Protein AF-A0A956BAL4-F1 (afdb_monomer)

Sequence (108 aa):
MRSHMMRGLLIAVALVGGSTVATGQGLIGSYPVPATPAANPPNAAMARLGKALFHESQLGFSQEQSCADCHQHPDGGVTGGLPNGGADGLFGTADDNFGAPGVIRTDA

pLDDT: mean 78.14, std 16.22, range [44.84, 98.25]

Secondary structure (DSSP, 8-state):
--SSTTSSSSSSSSS---------TTSS-PPPPPP--TTS---HHHHHHHHHHHT-GGGSTTSS--HHHHS-GGGTT--S-EEE-TTTT-TTSTT-EEEPPPPPP---

Mean predicted aligned error: 14.63 Å

Foldseek 3Di:
DPDPPPPPPPPPPPPPDPPPPPPPPPPDHDDDDDDDDPVQDDDPVVVVVVVVQQPQLCVDPVSNDGVCVQQPVVVVGGDDQCWQPAPVRDPPDPRTDGHDDDDDDPPD

Solvent-accessible surface area (backbone atoms only — not comparable to full-atom values): 7266 Å² total; per-residue (Å²): 146,84,80,70,80,80,72,66,74,81,72,76,80,79,81,82,74,84,78,77,76,78,74,73,88,66,83,61,78,91,72,82,80,78,90,67,54,86,93,61,67,88,48,74,67,57,53,53,50,50,55,53,56,38,63,31,23,74,79,27,94,84,43,78,44,31,57,41,74,41,36,28,68,94,59,80,46,36,22,76,71,39,78,40,23,46,93,83,63,49,77,94,48,96,56,46,41,59,33,41,80,76,84,81,87,86,86,125

Nearest PDB structures (foldseek):
  6e1c-assembly1_A  TM=8.295E-01  e=1.150E-01  Methylosinus trichosporium OB3b
  6e1c-assembly2_B  TM=8.261E-01  e=1.236E-01  Methylosinus trichosporium OB3b
  3hq6-assembly1_B  TM=7.923E-01  e=2.918E-01  Geobacter sulfurreducens
  3hq8-assembly1_B  TM=7.207E-01  e=2.191E-01  Geobacter sulfurreducens
  3hq9-assembly1_B  TM=7.137E-01  e=2.191E-01  Geobacter sulfurreducens

Structure (mmCIF, N/CA/C/O backbone):
data_AF-A0A956BAL4-F1
#
_entry.id   AF-A0A956BAL4-F1
#
loop_
_atom_site.group_PDB
_atom_site.id
_atom_site.type_symbol
_atom_site.label_atom_id
_atom_site.label_alt_id
_atom_site.label_comp_id
_atom_site.label_asym_id
_atom_site.label_entity_id
_atom_site.label_seq_id
_atom_site.pdbx_PDB_ins_code
_atom_site.Cartn_x
_atom_site.Cartn_y
_atom_site.Cartn_z
_atom_site.occupancy
_atom_site.B_iso_or_equiv
_atom_site.auth_seq_id
_atom_site.auth_comp_id
_atom_site.auth_asym_id
_atom_site.auth_atom_id
_atom_site.pdbx_PDB_model_num
ATOM 1 N N . MET A 1 1 ? -36.639 -51.225 -31.266 1.00 55.03 1 MET A N 1
ATOM 2 C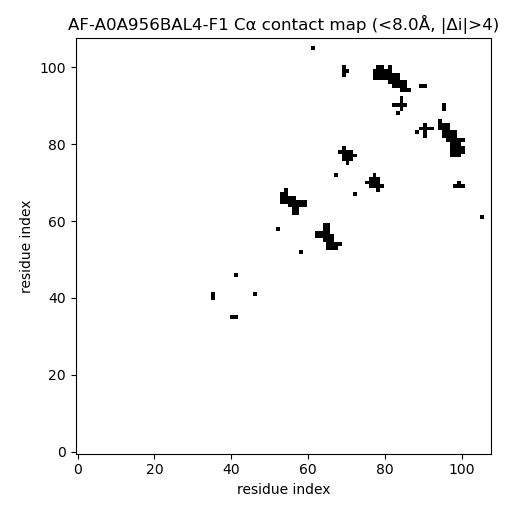 CA . MET A 1 1 ? -35.327 -50.902 -31.886 1.00 55.03 1 MET A CA 1
ATOM 3 C C . MET A 1 1 ? -35.349 -49.594 -32.710 1.00 55.03 1 MET A C 1
ATOM 5 O O . MET A 1 1 ? -34.666 -49.514 -33.718 1.00 55.03 1 MET A O 1
ATOM 9 N N . ARG A 1 2 ? -36.105 -48.544 -32.324 1.00 56.84 2 ARG A N 1
ATOM 10 C CA . ARG A 1 2 ? -36.227 -47.284 -33.108 1.00 56.84 2 ARG A CA 1
ATOM 11 C C . ARG A 1 2 ? -36.369 -46.024 -32.228 1.00 56.84 2 ARG A C 1
ATOM 13 O O . ARG A 1 2 ? -37.098 -45.112 -32.585 1.00 56.84 2 ARG A O 1
ATOM 20 N N . SER A 1 3 ? -35.726 -45.973 -31.057 1.00 49.91 3 SER A N 1
ATOM 21 C CA . SER A 1 3 ? -35.788 -44.796 -30.160 1.00 49.91 3 SER A CA 1
ATOM 22 C C . SER A 1 3 ? -34.432 -44.137 -29.872 1.00 49.91 3 SER A C 1
ATOM 24 O O . SER A 1 3 ? -34.388 -43.123 -29.183 1.00 49.91 3 SER A O 1
ATOM 26 N N . HIS A 1 4 ? -33.328 -44.649 -30.429 1.00 50.72 4 HIS A N 1
ATOM 27 C CA . HIS A 1 4 ? -31.984 -44.111 -30.166 1.00 50.72 4 HIS A CA 1
ATOM 28 C C . HIS A 1 4 ? -31.440 -43.186 -31.267 1.00 50.72 4 HIS A C 1
ATOM 30 O O . HIS A 1 4 ? -30.500 -42.444 -31.012 1.00 50.72 4 HIS A O 1
ATOM 36 N N . MET A 1 5 ? -32.040 -43.158 -32.463 1.00 57.62 5 MET A N 1
ATOM 37 C CA . MET A 1 5 ? -31.504 -42.367 -33.585 1.00 57.62 5 MET A CA 1
ATOM 38 C C . MET A 1 5 ? -31.832 -40.865 -33.528 1.00 57.62 5 MET A C 1
ATOM 40 O O . MET A 1 5 ? -31.157 -40.087 -34.186 1.00 57.62 5 MET A O 1
ATOM 44 N N . MET A 1 6 ? -32.817 -40.428 -32.732 1.00 51.22 6 MET A N 1
ATOM 45 C CA . MET A 1 6 ? -33.223 -39.010 -32.686 1.00 51.22 6 MET A CA 1
ATOM 46 C C . MET A 1 6 ? -32.458 -38.184 -31.633 1.00 51.22 6 MET A C 1
ATOM 48 O O . MET A 1 6 ? -32.490 -36.960 -31.659 1.00 51.22 6 MET A O 1
ATOM 52 N N . ARG A 1 7 ? -31.740 -38.828 -30.702 1.00 50.25 7 ARG A N 1
ATOM 53 C CA . ARG A 1 7 ? -31.004 -38.129 -29.628 1.00 50.25 7 ARG A CA 1
ATOM 54 C C . ARG A 1 7 ? -29.569 -37.736 -30.003 1.00 50.25 7 ARG A C 1
ATOM 56 O O . ARG A 1 7 ? -28.942 -36.994 -29.260 1.00 50.25 7 ARG A O 1
ATOM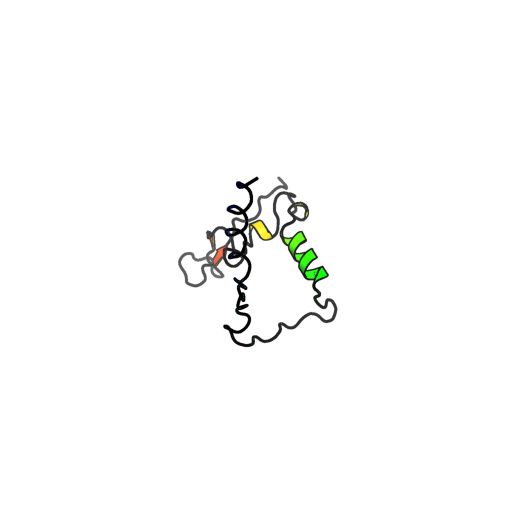 63 N N . GLY A 1 8 ? -29.057 -38.212 -31.140 1.00 46.00 8 GLY A N 1
ATOM 64 C CA . GLY A 1 8 ? -27.669 -37.983 -31.556 1.00 46.00 8 GLY A CA 1
ATOM 65 C C . GLY A 1 8 ? -27.409 -36.660 -32.282 1.00 46.00 8 GLY A C 1
ATOM 66 O O . GLY A 1 8 ? -26.258 -36.254 -32.384 1.00 46.00 8 GLY A O 1
ATOM 67 N N . LEU A 1 9 ? -28.445 -35.973 -32.780 1.00 52.69 9 LEU A N 1
ATOM 68 C CA . LEU A 1 9 ? -28.258 -34.850 -33.712 1.00 52.69 9 LEU A CA 1
ATOM 69 C C . LEU A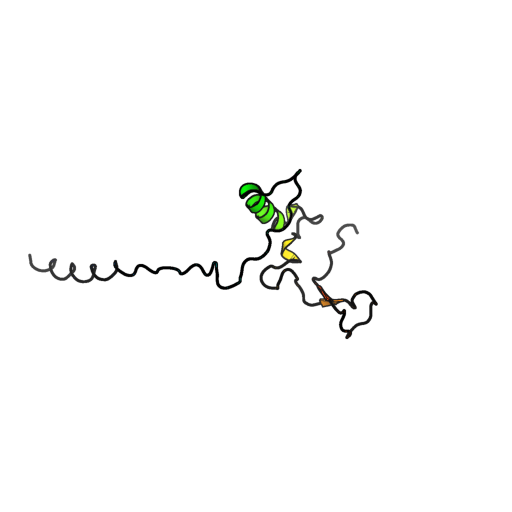 1 9 ? -28.287 -33.452 -33.063 1.00 52.69 9 LEU A C 1
ATOM 71 O O . LEU A 1 9 ? -27.964 -32.476 -33.726 1.00 52.69 9 LEU A O 1
ATOM 75 N N . LEU A 1 10 ? -28.605 -33.326 -31.770 1.00 44.84 10 LEU A N 1
ATOM 76 C CA . LEU A 1 10 ? -28.588 -32.024 -31.074 1.00 44.84 10 LEU A CA 1
ATOM 77 C C . LEU A 1 10 ? -27.308 -31.758 -30.259 1.00 44.84 10 LEU A C 1
ATOM 79 O O . LEU A 1 10 ? -27.200 -30.712 -29.632 1.00 44.84 10 LEU A O 1
ATOM 83 N N . ILE A 1 11 ? -26.320 -32.660 -30.285 1.00 49.09 11 ILE A N 1
ATOM 84 C CA . ILE A 1 11 ? -25.058 -32.503 -29.528 1.00 49.09 11 ILE A CA 1
ATOM 85 C C . ILE A 1 11 ? -23.918 -31.932 -30.406 1.00 49.09 11 ILE A C 1
ATOM 87 O O . ILE A 1 11 ? -22.866 -31.561 -29.899 1.00 49.09 11 ILE A O 1
ATOM 91 N N . ALA A 1 12 ? -24.114 -31.787 -31.722 1.00 47.66 12 ALA A N 1
ATOM 92 C CA . ALA A 1 12 ? -23.018 -31.488 -32.654 1.00 47.66 12 ALA A CA 1
ATOM 93 C C . ALA A 1 12 ? -22.799 -29.998 -33.013 1.00 47.66 12 ALA A C 1
ATOM 95 O O . ALA A 1 12 ? -21.859 -29.701 -33.742 1.00 47.66 12 ALA A O 1
ATOM 96 N N . VAL A 1 13 ? -23.605 -29.047 -32.518 1.00 49.84 13 VAL A N 1
ATOM 97 C CA . VAL A 1 13 ? -23.483 -27.612 -32.902 1.00 49.84 13 VAL A CA 1
ATOM 98 C C . VAL A 1 13 ? -22.745 -26.752 -31.857 1.00 49.84 13 VAL A C 1
ATOM 100 O O . VAL A 1 13 ? -22.492 -25.576 -32.084 1.00 49.84 13 VAL A O 1
ATOM 103 N N . ALA A 1 14 ? -22.314 -27.316 -30.726 1.00 51.34 14 ALA A N 1
ATOM 104 C CA . ALA A 1 14 ? -21.727 -26.526 -29.636 1.00 51.34 14 ALA A CA 1
ATOM 105 C C . ALA A 1 14 ? -20.189 -26.365 -29.668 1.00 51.34 14 ALA A C 1
ATOM 107 O O . ALA A 1 14 ? -19.643 -25.743 -28.763 1.00 51.34 14 ALA A O 1
ATOM 108 N N . LEU A 1 15 ? -19.466 -26.910 -30.661 1.00 52.81 15 LEU A N 1
ATOM 109 C CA . LEU A 1 15 ? -17.992 -27.004 -30.602 1.00 52.81 15 LEU A CA 1
ATOM 110 C C . LEU A 1 15 ? -17.186 -26.052 -31.506 1.00 52.81 15 LEU A C 1
ATOM 112 O O . LEU A 1 15 ? -15.963 -26.156 -31.529 1.00 52.81 15 LEU A O 1
ATOM 116 N N . VAL A 1 16 ? -17.799 -25.098 -32.214 1.00 56.19 16 VAL A N 1
ATOM 117 C CA . VAL A 1 16 ? -17.046 -24.183 -33.103 1.00 56.19 16 VAL A CA 1
ATOM 118 C C . VAL A 1 16 ? -17.374 -22.721 -32.806 1.00 56.19 16 VAL A C 1
ATOM 120 O O . VAL A 1 16 ? -17.844 -21.970 -33.651 1.00 56.19 16 VAL A O 1
ATOM 123 N N . GLY A 1 17 ? -17.140 -22.317 -31.561 1.00 50.12 17 GLY A N 1
ATOM 124 C CA . GLY A 1 17 ? -17.166 -20.923 -31.124 1.00 50.12 17 GLY A CA 1
ATOM 125 C C . GLY A 1 17 ? -15.859 -20.588 -30.423 1.00 50.12 17 GLY A C 1
ATOM 126 O O . GLY A 1 17 ? -15.834 -20.418 -29.209 1.00 50.12 17 GLY A O 1
ATOM 127 N N . GLY A 1 18 ? -14.750 -20.584 -31.164 1.00 50.84 18 GLY A N 1
ATOM 128 C CA . GLY A 1 18 ? -13.463 -20.135 -30.643 1.00 50.84 18 GLY A CA 1
ATOM 129 C C . GLY A 1 18 ? -13.515 -18.635 -30.378 1.00 50.84 18 GLY A C 1
ATOM 130 O O . GLY A 1 18 ? -13.297 -17.842 -31.288 1.00 50.84 18 GLY A O 1
ATOM 131 N N . SER A 1 19 ? -13.821 -18.240 -29.145 1.00 58.16 19 SER A N 1
ATOM 132 C CA . SER A 1 19 ? -13.689 -16.854 -28.706 1.00 58.16 19 SER A CA 1
ATOM 133 C C . SER A 1 19 ? -12.208 -16.488 -28.694 1.00 58.16 19 SER A C 1
ATOM 135 O O . SER A 1 19 ? -11.484 -16.808 -27.751 1.00 58.16 19 SER A O 1
ATOM 137 N N . THR A 1 20 ? -11.733 -15.812 -29.738 1.00 58.00 20 THR A N 1
ATOM 138 C CA . THR A 1 20 ? -10.478 -15.066 -29.654 1.00 58.00 20 THR A CA 1
ATOM 139 C C . THR A 1 20 ? -10.704 -13.924 -28.673 1.00 58.00 20 THR A C 1
ATOM 141 O O . THR A 1 20 ? -11.286 -12.897 -29.021 1.00 58.00 20 THR A O 1
ATOM 144 N N . VAL A 1 21 ? -10.283 -14.110 -27.423 1.00 61.03 21 VAL A N 1
ATOM 145 C CA . VAL A 1 21 ? -10.161 -13.002 -26.478 1.00 61.03 21 VAL A CA 1
ATOM 146 C C . VAL A 1 21 ? -9.037 -12.123 -27.012 1.00 61.03 21 VAL A C 1
ATOM 148 O O . VAL A 1 21 ? -7.862 -12.458 -26.882 1.00 61.03 21 VAL A O 1
ATOM 151 N N . ALA A 1 22 ? -9.395 -11.025 -27.676 1.00 58.53 22 ALA A N 1
ATOM 152 C CA . ALA A 1 22 ? -8.442 -9.979 -27.997 1.00 58.53 22 ALA A CA 1
ATOM 153 C C . ALA A 1 22 ? -7.914 -9.425 -26.668 1.00 58.53 22 ALA A C 1
ATOM 155 O O . ALA A 1 22 ? -8.604 -8.690 -25.963 1.00 58.53 22 ALA A O 1
ATOM 156 N N . THR A 1 23 ? -6.705 -9.822 -26.281 1.00 61.25 23 THR A N 1
ATOM 157 C CA . THR A 1 23 ? -6.010 -9.204 -25.156 1.00 61.25 23 THR A CA 1
ATOM 158 C C . THR A 1 23 ? -5.698 -7.770 -25.566 1.00 61.25 23 THR A C 1
ATOM 160 O O . THR A 1 23 ? -4.938 -7.565 -26.510 1.00 61.25 23 THR A O 1
ATOM 163 N N . GLY A 1 24 ? -6.281 -6.779 -24.888 1.00 56.28 24 GLY A N 1
ATOM 164 C CA . GLY A 1 24 ? -6.098 -5.343 -25.155 1.00 56.28 24 GLY A CA 1
ATOM 165 C C . GLY A 1 24 ? -4.686 -4.803 -24.880 1.00 56.28 24 GLY A C 1
ATOM 166 O O . GLY A 1 24 ? -4.538 -3.628 -24.556 1.00 56.28 24 GLY A O 1
ATOM 167 N N . GLN A 1 25 ? -3.653 -5.641 -25.010 1.00 56.03 25 GLN A N 1
ATOM 168 C CA . GLN A 1 25 ? -2.236 -5.396 -24.721 1.00 56.03 25 GLN A CA 1
ATOM 169 C C . GLN A 1 25 ? -1.569 -4.437 -25.734 1.00 56.03 25 GLN A C 1
ATOM 171 O O . GLN A 1 25 ? -0.433 -4.644 -26.147 1.00 56.03 25 GLN A O 1
ATOM 176 N N . GLY A 1 26 ? -2.286 -3.403 -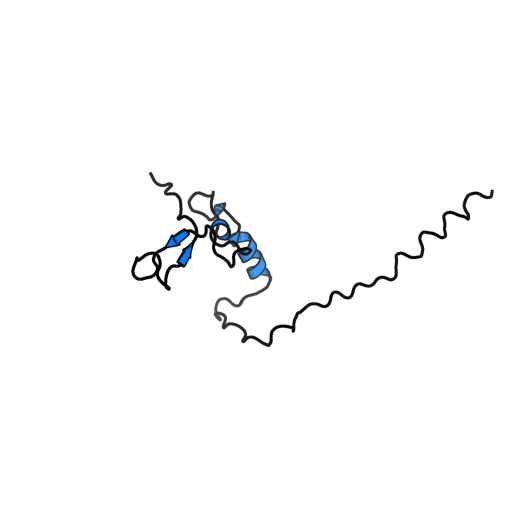26.174 1.00 56.66 26 GLY A N 1
ATOM 177 C CA . GLY A 1 26 ? -1.803 -2.427 -27.153 1.00 56.66 26 GLY A CA 1
ATOM 178 C C . GLY A 1 26 ? -2.714 -1.220 -27.386 1.00 56.66 26 GLY A C 1
ATOM 179 O O . GLY A 1 26 ? -2.437 -0.435 -28.285 1.00 56.66 26 GLY A O 1
ATOM 180 N N . LEU A 1 27 ? -3.799 -1.056 -26.617 1.00 62.00 27 LEU A N 1
ATOM 181 C CA . LEU A 1 27 ? -4.705 0.099 -26.758 1.00 62.00 27 LEU A CA 1
ATOM 182 C C . LEU A 1 27 ? -4.161 1.376 -26.098 1.00 62.00 27 LEU A C 1
ATOM 184 O O . LEU A 1 27 ? -4.591 2.478 -26.422 1.00 62.00 27 LEU A O 1
ATOM 188 N N . ILE A 1 28 ? -3.198 1.221 -25.194 1.00 66.12 28 ILE A N 1
ATOM 189 C CA . ILE A 1 28 ? -2.423 2.294 -24.576 1.00 66.12 28 ILE A CA 1
ATOM 190 C C . ILE A 1 28 ? -0.976 2.094 -25.037 1.00 66.12 28 ILE A C 1
ATOM 192 O O . ILE A 1 28 ? -0.516 0.955 -25.096 1.00 66.12 28 ILE A O 1
ATOM 196 N N . GLY A 1 29 ? -0.294 3.157 -25.466 1.00 72.25 29 GLY A N 1
ATOM 197 C CA . GLY A 1 29 ? 1.041 3.068 -26.071 1.00 72.25 29 GLY A CA 1
ATOM 198 C C . GLY A 1 29 ? 2.110 2.430 -25.169 1.00 72.25 29 GLY A C 1
ATOM 199 O O . GLY A 1 29 ? 1.849 1.973 -24.058 1.00 72.25 29 GLY A O 1
ATOM 200 N N . SER A 1 30 ? 3.360 2.406 -25.632 1.00 78.31 30 SER A N 1
ATOM 201 C CA . SER A 1 30 ? 4.473 1.915 -24.815 1.00 78.31 30 SER A CA 1
ATOM 202 C C . SER A 1 30 ? 4.784 2.889 -23.676 1.00 78.31 30 SER A C 1
ATOM 204 O O . SER A 1 30 ? 5.177 4.028 -23.928 1.00 78.31 30 SER A O 1
ATOM 206 N N . TYR A 1 31 ? 4.668 2.427 -22.435 1.00 79.75 31 TYR A N 1
ATOM 207 C CA . TYR A 1 31 ? 5.191 3.135 -21.267 1.00 79.75 31 TYR A CA 1
ATOM 208 C C . TYR A 1 31 ? 6.647 2.725 -21.022 1.00 79.75 31 TYR A C 1
ATOM 210 O O . TYR A 1 31 ? 7.006 1.573 -21.291 1.00 79.75 31 TYR A O 1
ATOM 218 N N . PRO A 1 32 ? 7.500 3.632 -20.515 1.00 86.06 32 PRO A N 1
ATOM 219 C CA . PRO A 1 32 ? 8.838 3.251 -20.094 1.00 86.06 32 PRO A CA 1
ATOM 220 C C . PRO A 1 32 ? 8.746 2.197 -18.990 1.00 86.06 32 PRO A C 1
ATOM 222 O O . PRO A 1 32 ? 7.917 2.294 -18.084 1.00 86.06 32 PRO A O 1
ATOM 225 N N . VAL A 1 33 ? 9.612 1.188 -19.062 1.00 83.75 33 VAL A N 1
ATOM 226 C CA . VAL A 1 33 ? 9.749 0.217 -17.975 1.00 83.75 33 VAL A CA 1
ATOM 227 C C . VAL A 1 33 ? 10.269 0.966 -16.742 1.00 83.75 33 VAL A C 1
ATOM 229 O O . VAL A 1 33 ? 11.289 1.653 -16.856 1.00 83.75 33 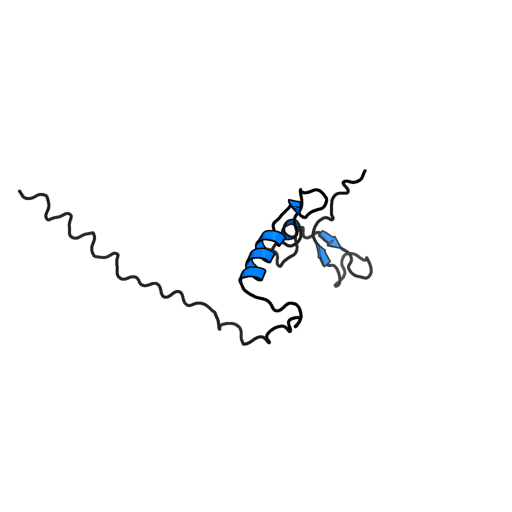VAL A O 1
ATOM 232 N N . PRO A 1 34 ? 9.603 0.866 -15.576 1.00 86.88 34 PRO A N 1
ATOM 233 C CA . PRO A 1 34 ? 10.096 1.486 -14.355 1.00 86.88 34 PRO A CA 1
ATOM 234 C C . PRO A 1 34 ? 11.499 0.982 -14.012 1.00 86.88 34 PRO A C 1
ATOM 236 O O . PRO A 1 34 ? 11.787 -0.209 -14.140 1.00 86.88 34 PRO A O 1
ATOM 239 N N . ALA A 1 35 ? 12.372 1.878 -13.551 1.00 91.44 35 ALA A N 1
ATOM 240 C CA . ALA A 1 35 ? 13.676 1.477 -13.042 1.00 91.44 35 ALA A CA 1
ATOM 241 C C . ALA A 1 35 ? 13.498 0.592 -11.799 1.00 91.44 35 ALA A C 1
ATOM 243 O O . ALA A 1 35 ? 12.741 0.929 -10.889 1.00 91.44 35 ALA A O 1
ATOM 244 N N . THR A 1 36 ? 14.208 -0.533 -11.750 1.00 92.31 36 THR A N 1
ATOM 245 C CA . THR A 1 36 ? 14.146 -1.475 -10.627 1.00 92.31 36 THR A CA 1
ATOM 246 C C . THR A 1 36 ? 15.481 -1.520 -9.890 1.00 92.31 36 THR A C 1
ATOM 248 O O . THR A 1 36 ? 16.526 -1.504 -10.547 1.00 92.31 36 THR A O 1
ATOM 251 N N . PRO A 1 37 ? 15.492 -1.633 -8.551 1.00 93.50 37 PRO A N 1
ATOM 252 C CA . PRO A 1 37 ? 16.732 -1.766 -7.794 1.00 93.50 37 PRO A CA 1
ATOM 253 C C . PRO A 1 37 ? 17.541 -2.998 -8.223 1.00 93.50 37 PRO A C 1
ATOM 255 O O . PRO A 1 37 ? 17.035 -4.117 -8.190 1.00 93.50 37 PRO A O 1
ATOM 258 N N . ALA A 1 38 ? 18.822 -2.815 -8.563 1.00 94.44 38 ALA A N 1
ATOM 259 C CA . ALA A 1 38 ? 19.693 -3.917 -8.993 1.00 94.44 38 ALA A CA 1
ATOM 260 C C . ALA A 1 38 ? 19.901 -4.984 -7.900 1.00 94.44 38 ALA A C 1
ATOM 262 O O . ALA A 1 38 ? 20.066 -6.160 -8.207 1.00 94.44 38 ALA A O 1
ATOM 263 N N . ALA A 1 39 ? 19.857 -4.579 -6.627 1.00 96.69 39 ALA A N 1
ATOM 264 C CA . ALA A 1 39 ? 19.965 -5.478 -5.479 1.00 96.69 39 ALA A CA 1
ATOM 265 C C . ALA A 1 39 ? 18.686 -6.296 -5.207 1.00 96.69 39 ALA A C 1
ATOM 267 O O . ALA A 1 39 ? 18.732 -7.248 -4.435 1.00 96.69 39 ALA A O 1
ATOM 268 N N . ASN A 1 40 ? 17.552 -5.933 -5.816 1.00 94.12 40 ASN A N 1
ATOM 269 C CA . ASN A 1 40 ? 16.282 -6.638 -5.658 1.00 94.12 40 ASN A CA 1
ATOM 270 C C . ASN A 1 40 ? 15.501 -6.654 -6.989 1.00 94.12 40 ASN A C 1
ATOM 272 O O . ASN A 1 40 ? 14.492 -5.952 -7.128 1.00 94.12 40 ASN A O 1
ATOM 276 N N . PRO A 1 41 ? 15.992 -7.393 -8.001 1.00 94.00 41 PRO A N 1
ATOM 277 C CA . PRO A 1 41 ? 15.338 -7.457 -9.298 1.00 94.00 41 PRO A CA 1
ATOM 278 C C . PRO A 1 41 ? 13.993 -8.198 -9.181 1.00 94.00 41 PRO A C 1
ATOM 280 O O . PRO A 1 41 ? 13.941 -9.295 -8.616 1.00 94.00 41 PRO A O 1
ATOM 283 N N . PRO A 1 42 ? 12.893 -7.649 -9.727 1.00 93.50 42 PRO A N 1
ATOM 284 C CA . PRO A 1 42 ? 11.584 -8.270 -9.604 1.00 93.50 42 PRO A CA 1
ATOM 285 C C . PRO A 1 42 ? 11.506 -9.572 -10.403 1.00 93.50 42 PRO A C 1
ATOM 287 O O . PRO A 1 42 ? 12.055 -9.703 -11.495 1.00 93.50 42 PRO A O 1
ATOM 290 N N . ASN A 1 43 ? 10.746 -10.529 -9.880 1.00 95.19 43 ASN A N 1
ATOM 291 C CA . ASN A 1 43 ? 10.371 -11.741 -10.596 1.00 95.19 43 ASN A CA 1
ATOM 292 C C . ASN A 1 43 ? 8.933 -12.152 -10.247 1.00 95.19 43 ASN A C 1
ATOM 294 O O . ASN A 1 43 ? 8.328 -11.648 -9.297 1.00 95.19 43 ASN A O 1
ATOM 298 N N . ALA A 1 44 ? 8.375 -13.085 -11.021 1.00 97.19 44 ALA A N 1
ATOM 299 C CA . ALA A 1 44 ? 6.979 -13.493 -10.877 1.00 97.19 44 ALA A CA 1
ATOM 300 C C . ALA A 1 44 ? 6.665 -14.135 -9.513 1.00 97.19 44 ALA A C 1
ATOM 302 O O . ALA A 1 44 ? 5.553 -13.974 -9.010 1.00 97.19 44 ALA A O 1
ATOM 303 N N . ALA A 1 45 ? 7.619 -14.850 -8.909 1.00 97.81 45 ALA A N 1
ATOM 304 C CA . ALA A 1 45 ? 7.429 -15.450 -7.591 1.00 97.81 45 ALA A CA 1
ATOM 305 C C . ALA A 1 45 ? 7.344 -14.367 -6.506 1.00 97.81 45 ALA A C 1
ATOM 307 O O . ALA A 1 45 ? 6.429 -14.396 -5.686 1.00 97.81 45 ALA A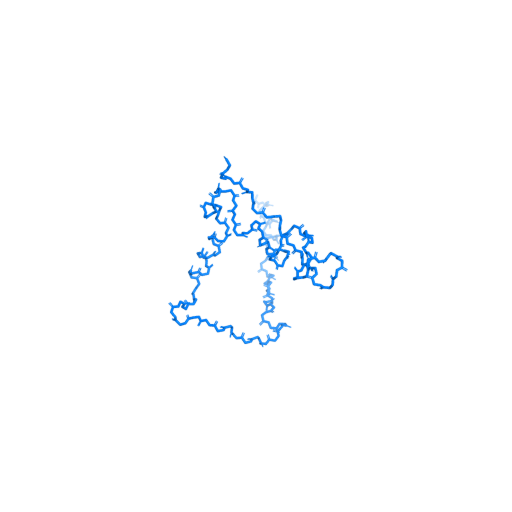 O 1
ATOM 308 N N . MET A 1 46 ? 8.219 -13.360 -6.567 1.00 96.56 46 MET A N 1
ATOM 309 C CA . MET A 1 46 ? 8.186 -12.212 -5.657 1.00 96.56 46 MET A CA 1
ATOM 310 C C . MET A 1 46 ? 6.909 -11.391 -5.810 1.00 96.56 46 MET A C 1
ATOM 312 O O . MET A 1 46 ? 6.330 -11.001 -4.805 1.00 96.56 46 MET A O 1
ATOM 316 N N . ALA A 1 47 ? 6.421 -11.181 -7.035 1.00 96.69 47 ALA A N 1
ATOM 317 C CA . ALA A 1 47 ? 5.158 -10.476 -7.255 1.00 96.69 47 ALA A CA 1
ATOM 318 C C . ALA A 1 47 ? 3.961 -11.225 -6.639 1.00 96.69 47 ALA A C 1
ATOM 320 O O . ALA A 1 47 ? 3.091 -10.612 -6.023 1.00 96.69 47 ALA A O 1
ATOM 321 N N . ARG A 1 48 ? 3.922 -12.559 -6.762 1.00 98.25 48 ARG A N 1
ATOM 322 C CA . ARG A 1 48 ? 2.869 -13.389 -6.152 1.00 98.25 48 ARG A CA 1
ATOM 323 C C . ARG A 1 48 ? 2.953 -13.386 -4.630 1.00 98.25 48 ARG A C 1
ATOM 325 O O . ARG A 1 48 ? 1.922 -13.234 -3.982 1.00 98.25 48 ARG A O 1
ATOM 332 N N . LEU A 1 49 ? 4.160 -13.521 -4.082 1.00 98.00 49 LEU A N 1
ATOM 333 C CA . LEU A 1 49 ? 4.390 -13.433 -2.644 1.00 98.00 49 LEU A CA 1
ATOM 334 C C . LEU A 1 49 ? 3.987 -12.054 -2.115 1.00 98.00 49 LEU A C 1
ATOM 336 O O . LEU A 1 49 ? 3.194 -11.974 -1.189 1.00 98.00 49 LEU A O 1
ATOM 340 N N . GLY A 1 50 ? 4.460 -10.978 -2.744 1.00 97.25 50 GLY A N 1
ATOM 341 C CA . GLY A 1 50 ? 4.110 -9.606 -2.381 1.00 97.25 50 GLY A CA 1
ATOM 342 C C . GLY A 1 50 ? 2.604 -9.366 -2.424 1.00 97.25 50 GLY A C 1
ATOM 343 O O . GLY A 1 50 ? 2.064 -8.786 -1.491 1.00 97.25 50 GLY A O 1
ATOM 344 N N . LYS A 1 51 ? 1.905 -9.896 -3.439 1.00 97.44 51 LYS A N 1
ATOM 345 C CA . LYS A 1 51 ? 0.439 -9.855 -3.485 1.00 97.44 51 LYS A CA 1
ATOM 346 C C . LYS A 1 51 ? -0.188 -10.571 -2.289 1.00 97.44 51 LYS A C 1
ATOM 348 O O . LYS A 1 51 ? -1.113 -10.031 -1.708 1.00 97.44 51 LYS A O 1
ATOM 353 N N . ALA A 1 52 ? 0.286 -11.757 -1.913 1.00 98.12 52 ALA A N 1
ATOM 354 C CA . ALA A 1 52 ? -0.249 -12.452 -0.743 1.00 98.12 52 ALA A CA 1
ATOM 355 C C . ALA A 1 52 ? -0.021 -11.643 0.546 1.00 98.12 52 ALA A C 1
ATOM 357 O O . ALA A 1 52 ? -0.969 -11.403 1.285 1.00 98.12 52 ALA A O 1
ATOM 358 N N . LEU A 1 53 ? 1.203 -11.148 0.760 1.00 97.88 53 LEU A N 1
ATOM 359 C CA . LEU A 1 53 ? 1.562 -10.358 1.943 1.00 97.88 53 LEU A CA 1
ATOM 360 C C . LEU A 1 53 ? 0.790 -9.031 2.024 1.00 97.88 53 LEU A C 1
ATOM 362 O O . LEU A 1 53 ? 0.409 -8.613 3.108 1.00 97.88 53 LEU A O 1
ATOM 366 N N . PHE A 1 54 ? 0.502 -8.389 0.889 1.00 97.06 54 PHE A N 1
ATOM 367 C CA . PHE A 1 54 ? -0.287 -7.152 0.839 1.00 97.06 54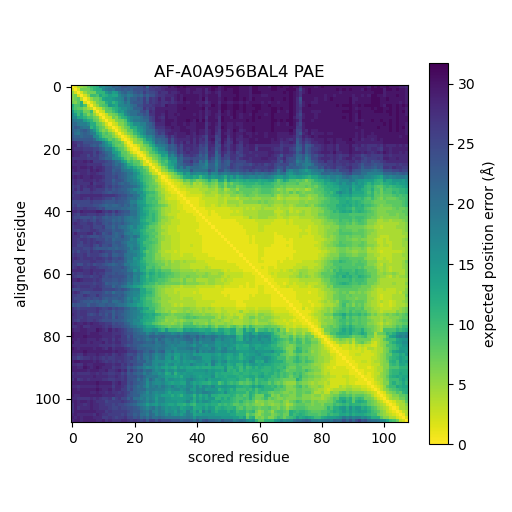 PHE A CA 1
ATOM 368 C C . PHE A 1 54 ? -1.707 -7.322 1.409 1.00 97.06 54 PHE A C 1
ATOM 370 O O . PHE A 1 54 ? -2.296 -6.366 1.910 1.00 97.06 54 PHE A O 1
ATOM 377 N N . HIS A 1 55 ? -2.245 -8.540 1.342 1.00 96.38 55 HIS A N 1
ATOM 378 C CA . HIS A 1 55 ? -3.564 -8.910 1.852 1.00 96.38 55 HIS A CA 1
ATOM 379 C C . HIS A 1 55 ? -3.496 -9.704 3.172 1.00 96.38 55 HIS A C 1
ATOM 381 O O . HIS A 1 55 ? -4.511 -10.241 3.606 1.00 96.38 55 HIS A O 1
ATOM 387 N N . GLU A 1 56 ? -2.323 -9.815 3.803 1.00 97.56 56 GLU A N 1
ATOM 388 C CA . GLU A 1 56 ? -2.143 -10.585 5.036 1.00 97.56 56 GLU A CA 1
ATOM 389 C C . GLU A 1 56 ? -2.340 -9.691 6.265 1.00 97.56 56 GLU A C 1
ATOM 391 O O . GLU A 1 56 ? -1.535 -8.794 6.525 1.00 97.56 56 GLU A O 1
ATOM 396 N N . SER A 1 57 ? -3.395 -9.943 7.041 1.00 95.31 57 SER A N 1
ATOM 397 C CA . SER A 1 57 ? -3.701 -9.151 8.235 1.00 95.31 57 SER A CA 1
ATOM 398 C C . SER A 1 57 ? -2.752 -9.449 9.393 1.00 95.31 57 SER A C 1
ATOM 400 O O . SER A 1 57 ? -2.485 -8.556 10.190 1.00 95.31 57 SER A O 1
ATOM 402 N N . GLN A 1 58 ? -2.170 -10.653 9.462 1.00 95.06 58 GLN A N 1
ATOM 403 C CA . GLN A 1 58 ? -1.219 -11.029 10.519 1.00 95.06 58 GLN A CA 1
ATOM 404 C C . GLN A 1 58 ? 0.077 -10.202 10.492 1.00 95.06 58 GLN A C 1
ATOM 406 O O . GLN A 1 58 ? 0.805 -10.183 11.481 1.00 95.06 58 GLN A O 1
ATOM 411 N N . LEU A 1 59 ? 0.380 -9.519 9.381 1.00 94.44 59 LEU A N 1
ATOM 412 C CA . LEU A 1 59 ? 1.502 -8.578 9.303 1.00 94.44 59 LEU A CA 1
ATOM 413 C C . LEU A 1 59 ? 1.202 -7.225 9.961 1.00 94.44 59 LEU A C 1
ATOM 415 O O . LEU A 1 59 ? 2.135 -6.488 10.286 1.00 94.44 59 LEU A O 1
ATOM 419 N N . GLY A 1 60 ? -0.074 -6.880 10.132 1.00 88.50 60 GLY A N 1
ATOM 420 C CA . GLY A 1 60 ? -0.487 -5.679 10.843 1.00 88.50 60 GLY A CA 1
ATOM 421 C C . GLY A 1 60 ? -0.236 -5.805 12.341 1.00 88.50 60 GLY A C 1
ATOM 422 O O . GLY A 1 60 ? -0.326 -6.887 12.914 1.00 88.50 60 GLY A O 1
ATOM 423 N N . PHE A 1 61 ? 0.031 -4.678 13.003 1.00 86.44 61 PHE A N 1
ATOM 424 C CA . PHE A 1 61 ? 0.307 -4.650 14.444 1.00 86.44 61 PHE A CA 1
ATOM 425 C C . PHE A 1 61 ? -0.823 -5.272 15.285 1.00 86.44 61 PHE A C 1
ATOM 427 O O . PHE A 1 61 ? -0.566 -6.052 16.197 1.00 86.44 61 PHE A O 1
ATOM 434 N N . SER A 1 62 ? -2.076 -4.961 14.946 1.00 87.62 62 SER A N 1
ATOM 435 C CA . SER A 1 62 ? -3.274 -5.523 15.583 1.00 87.62 62 SER A CA 1
ATOM 436 C C . SER A 1 62 ? -3.622 -6.935 15.105 1.00 87.62 62 SER A C 1
ATOM 438 O O . SER A 1 62 ? -4.501 -7.563 15.681 1.00 87.62 62 SER A O 1
ATOM 440 N N . GLN A 1 63 ? -2.970 -7.427 14.047 1.00 91.50 63 GLN A N 1
ATOM 441 C CA . GLN A 1 63 ? -3.327 -8.643 13.302 1.00 91.50 63 GLN A CA 1
ATOM 442 C C . GLN A 1 63 ? -4.722 -8.618 12.639 1.00 91.50 63 GLN A C 1
ATOM 444 O O . GLN A 1 63 ? -5.172 -9.620 12.080 1.00 91.50 63 GLN A O 1
ATOM 449 N N . GLU A 1 64 ? -5.399 -7.468 12.658 1.00 89.56 64 GLU A N 1
ATOM 450 C CA .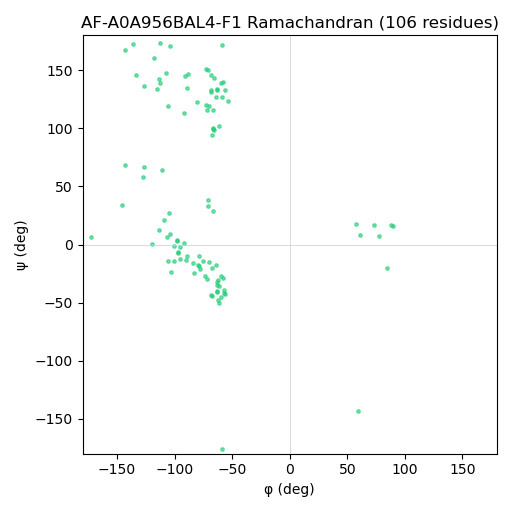 GLU A 1 64 ? -6.745 -7.274 12.100 1.00 89.56 64 GLU A CA 1
ATOM 451 C C . GLU A 1 64 ? -6.742 -6.484 10.786 1.00 89.56 64 GLU A C 1
ATOM 453 O O . GLU A 1 64 ? -7.754 -6.445 10.095 1.00 89.56 64 GLU A O 1
ATOM 458 N N . GLN A 1 65 ? -5.626 -5.832 10.452 1.00 90.19 65 GLN A N 1
ATOM 459 C CA . GLN A 1 65 ? -5.502 -4.914 9.318 1.00 90.19 65 GLN A CA 1
ATOM 460 C C . GLN A 1 65 ? -4.323 -5.320 8.426 1.00 90.19 65 GLN A C 1
ATOM 462 O O . GLN A 1 65 ? -3.233 -5.623 8.909 1.00 90.19 65 GLN A O 1
ATOM 467 N N . SER A 1 66 ? -4.543 -5.291 7.120 1.00 93.06 66 SER A N 1
ATOM 468 C CA . SER A 1 66 ? -3.579 -5.520 6.045 1.00 93.06 66 SER A CA 1
ATOM 469 C C . SER A 1 66 ? -3.337 -4.230 5.253 1.00 93.06 66 SER A C 1
ATOM 471 O O . SER A 1 66 ? -4.028 -3.224 5.426 1.00 93.06 66 SER A O 1
ATOM 473 N N . CYS A 1 67 ? -2.378 -4.242 4.324 1.00 92.06 67 CYS A N 1
ATOM 474 C CA . CYS A 1 67 ? -2.171 -3.106 3.421 1.00 92.06 67 CYS A CA 1
ATOM 475 C C . CYS A 1 67 ? -3.417 -2.840 2.555 1.00 92.06 67 CYS A C 1
ATOM 477 O O . CYS A 1 67 ? -3.749 -1.689 2.268 1.00 92.06 67 CYS A O 1
ATOM 479 N N . ALA A 1 68 ? -4.110 -3.908 2.152 1.00 92.06 68 ALA A N 1
ATOM 480 C CA . ALA A 1 68 ? -5.261 -3.855 1.260 1.00 92.06 68 ALA A CA 1
ATOM 481 C C . ALA A 1 68 ? -6.500 -3.180 1.862 1.00 92.06 68 ALA A C 1
ATOM 483 O O . ALA A 1 68 ? -7.355 -2.734 1.098 1.00 92.06 68 ALA A O 1
ATOM 484 N N . ASP A 1 69 ? -6.590 -3.075 3.188 1.00 89.44 69 ASP A N 1
ATOM 485 C CA . ASP A 1 69 ? -7.748 -2.472 3.858 1.00 89.44 69 ASP A CA 1
ATOM 486 C C . ASP A 1 69 ? -7.801 -0.950 3.673 1.00 89.44 69 ASP A C 1
ATOM 488 O O . ASP A 1 69 ? -8.888 -0.382 3.588 1.00 89.44 69 ASP A O 1
ATOM 492 N N . CYS A 1 70 ? -6.634 -0.305 3.535 1.00 88.12 70 CYS A N 1
ATOM 493 C CA . CYS A 1 70 ? -6.513 1.126 3.235 1.00 88.12 70 CYS A CA 1
ATOM 494 C C . CYS A 1 70 ? -6.143 1.408 1.770 1.00 88.12 70 CYS A C 1
ATOM 496 O O . CYS A 1 70 ? -6.458 2.489 1.262 1.00 88.12 70 CYS A O 1
ATOM 498 N N . HIS A 1 71 ? -5.526 0.450 1.074 1.00 89.50 71 HIS A N 1
ATOM 499 C CA . HIS A 1 71 ? -5.107 0.573 -0.323 1.00 89.50 71 HIS A CA 1
ATOM 500 C C . HIS A 1 71 ? -5.926 -0.323 -1.262 1.00 89.50 71 HIS A C 1
ATOM 502 O O . HIS A 1 71 ? -5.411 -1.252 -1.898 1.00 89.50 71 HIS A O 1
ATOM 508 N N . GLN A 1 72 ? -7.225 -0.040 -1.360 1.00 87.31 72 GLN A N 1
ATOM 509 C CA . GLN A 1 72 ? -8.146 -0.810 -2.187 1.00 87.31 72 GLN A CA 1
ATOM 510 C C . GLN A 1 72 ? -7.921 -0.553 -3.681 1.00 87.31 72 GLN A C 1
ATOM 512 O O . GLN A 1 72 ? -8.134 0.539 -4.199 1.00 87.31 72 GLN A O 1
ATOM 517 N N . HIS A 1 73 ? -7.515 -1.599 -4.402 1.00 88.69 73 HIS A N 1
ATOM 518 C CA . HIS A 1 73 ? -7.291 -1.543 -5.848 1.00 88.69 73 HIS A CA 1
ATOM 519 C C . HIS A 1 73 ? -8.516 -1.084 -6.667 1.00 88.69 73 HIS A C 1
ATOM 521 O O . HIS A 1 73 ? -8.303 -0.344 -7.628 1.00 88.69 73 HIS A O 1
ATOM 527 N N . PRO A 1 74 ? -9.768 -1.484 -6.340 1.00 86.38 74 PRO A N 1
ATOM 528 C CA . PRO A 1 74 ? -10.952 -1.002 -7.058 1.00 86.38 74 PRO A CA 1
ATOM 529 C C . PRO A 1 74 ? -11.113 0.523 -7.035 1.00 86.38 74 PRO A C 1
ATOM 531 O O . PRO A 1 74 ? -11.604 1.088 -8.008 1.00 86.38 74 PRO A O 1
ATOM 534 N N . ASP A 1 75 ? -10.620 1.173 -5.980 1.00 82.31 75 ASP A N 1
ATOM 535 C CA . ASP A 1 75 ? -10.768 2.608 -5.727 1.00 82.31 75 ASP A CA 1
ATOM 536 C C . ASP A 1 75 ? -9.469 3.382 -6.019 1.00 82.31 75 ASP A C 1
ATOM 538 O O . ASP A 1 75 ? -9.178 4.423 -5.435 1.00 82.31 75 ASP A O 1
ATOM 542 N N . GLY A 1 76 ? -8.633 2.860 -6.923 1.00 83.56 76 GLY A N 1
ATOM 543 C CA . GLY A 1 76 ? -7.379 3.515 -7.307 1.00 83.56 76 GLY A CA 1
ATOM 544 C C . GLY A 1 76 ? -6.276 3.441 -6.246 1.00 83.56 76 GLY A C 1
ATOM 545 O O . GLY A 1 76 ? -5.298 4.179 -6.334 1.00 83.56 76 GLY A O 1
ATOM 546 N N . GLY A 1 77 ? -6.395 2.538 -5.267 1.00 85.38 77 GLY A N 1
ATOM 547 C CA . GLY A 1 77 ? -5.394 2.331 -4.217 1.00 85.38 77 GLY A CA 1
ATOM 548 C C . GLY A 1 77 ? -5.593 3.203 -2.977 1.00 85.38 77 GLY A C 1
ATOM 549 O O . GLY A 1 77 ? -4.670 3.313 -2.167 1.00 85.38 77 GLY A O 1
ATOM 550 N N . VAL A 1 78 ? -6.773 3.800 -2.812 1.00 80.06 78 VAL A N 1
ATOM 551 C CA . VAL A 1 78 ? -7.171 4.562 -1.622 1.00 80.06 78 VAL A CA 1
ATOM 552 C C . VAL A 1 78 ? -8.564 4.132 -1.187 1.00 80.06 78 VAL A C 1
ATOM 554 O O . VAL A 1 78 ? -9.394 3.789 -2.015 1.00 80.06 78 VAL A O 1
ATOM 557 N N . THR A 1 79 ? -8.823 4.135 0.115 1.00 78.38 79 THR A N 1
ATOM 558 C CA . THR A 1 79 ? -10.123 3.735 0.680 1.00 78.38 79 THR A CA 1
ATOM 559 C C . THR A 1 79 ? -10.744 4.914 1.412 1.00 78.38 79 THR A C 1
ATOM 561 O O . THR A 1 79 ? -10.033 5.830 1.801 1.00 78.38 79 THR A O 1
ATOM 564 N N . GLY A 1 80 ? -12.051 4.906 1.659 1.00 71.12 80 GLY A N 1
ATOM 565 C CA . GLY A 1 80 ? -12.666 5.732 2.705 1.00 71.12 80 GLY A CA 1
ATOM 566 C C . GLY A 1 80 ? -13.014 7.170 2.328 1.00 71.12 80 GLY A C 1
ATOM 567 O O . GLY A 1 80 ? -13.892 7.736 2.970 1.00 71.12 80 GLY A O 1
ATOM 568 N N . GLY A 1 81 ? -12.417 7.746 1.281 1.00 70.56 81 GLY A N 1
ATOM 569 C CA . GLY A 1 81 ? -12.870 9.033 0.745 1.00 70.56 81 GLY A CA 1
ATOM 570 C C . GLY A 1 81 ? -12.865 10.181 1.766 1.00 70.56 81 GLY A C 1
ATOM 571 O O . GLY A 1 81 ? -13.580 11.161 1.568 1.00 70.56 81 GLY A O 1
ATOM 572 N N . LEU A 1 82 ? -12.143 10.054 2.887 1.00 69.75 82 LEU A N 1
ATOM 573 C CA . LEU A 1 82 ? -12.153 11.063 3.940 1.00 69.75 82 LEU A CA 1
ATOM 574 C C . LEU A 1 82 ? -11.218 12.194 3.517 1.00 69.75 82 LEU A C 1
ATOM 576 O O . LEU A 1 82 ? -10.040 11.913 3.268 1.00 69.75 82 LEU A O 1
ATOM 580 N N . PRO A 1 83 ? -11.705 13.443 3.420 1.00 75.94 83 PRO A N 1
ATOM 581 C CA . PRO A 1 83 ? -10.840 14.560 3.097 1.00 75.94 83 PRO A CA 1
ATOM 582 C C . PRO A 1 83 ? -9.808 14.735 4.213 1.00 75.94 83 PRO A C 1
ATOM 584 O O . PRO A 1 83 ? -10.137 14.716 5.401 1.00 75.94 83 PRO A O 1
ATOM 587 N N . ASN A 1 84 ? -8.554 14.908 3.823 1.00 77.25 84 ASN A N 1
ATOM 588 C CA . ASN A 1 84 ? -7.519 15.554 4.609 1.00 77.25 84 ASN A CA 1
ATOM 589 C C . ASN A 1 84 ? -7.163 16.855 3.889 1.00 77.25 84 ASN A C 1
ATOM 591 O O . ASN A 1 84 ? -7.091 16.851 2.663 1.00 77.25 84 ASN A O 1
ATOM 595 N N . GLY A 1 85 ? -6.967 17.941 4.640 1.00 84.31 85 GLY A N 1
ATOM 596 C CA . GLY A 1 85 ? -6.699 19.280 4.100 1.00 84.31 85 GLY A CA 1
ATOM 597 C C . GLY A 1 85 ? -5.315 19.448 3.471 1.00 84.31 85 GLY A C 1
ATOM 598 O O . GLY A 1 85 ? -4.683 20.475 3.657 1.00 84.31 85 GLY A O 1
ATOM 599 N N . GLY A 1 86 ? -4.772 18.401 2.852 1.00 83.81 86 GLY A N 1
ATOM 600 C CA . GLY A 1 86 ? -3.519 18.476 2.121 1.00 83.81 86 GLY A CA 1
ATOM 601 C C . GLY A 1 86 ? -2.319 18.915 2.958 1.00 83.81 86 GLY A C 1
ATOM 602 O O . GLY A 1 86 ? -2.142 18.515 4.114 1.00 83.81 86 GLY A O 1
ATOM 603 N N . ALA A 1 87 ? -1.440 19.692 2.329 1.00 86.44 87 ALA A N 1
ATOM 604 C CA . ALA A 1 87 ? -0.179 20.124 2.925 1.00 86.44 87 ALA A CA 1
ATOM 605 C C . ALA A 1 87 ? -0.346 21.357 3.826 1.00 86.44 87 ALA A C 1
ATOM 607 O O . ALA A 1 87 ? 0.484 21.568 4.716 1.00 86.44 87 ALA A O 1
ATOM 608 N N . ASP A 1 88 ? -1.383 22.167 3.595 1.00 88.56 88 ASP A N 1
ATOM 609 C CA . ASP A 1 88 ? -1.656 23.389 4.359 1.00 88.56 88 ASP A CA 1
ATOM 610 C C . ASP A 1 88 ? -2.664 23.188 5.511 1.00 88.56 88 ASP A C 1
ATOM 612 O O . ASP A 1 88 ? -2.754 24.028 6.412 1.00 88.56 88 ASP A O 1
ATOM 616 N N . GLY A 1 89 ? -3.355 22.046 5.538 1.00 86.81 89 GLY A N 1
ATOM 617 C CA . GLY A 1 89 ? -4.340 21.672 6.550 1.00 86.81 89 GLY A CA 1
ATOM 618 C C . GLY A 1 89 ? -5.705 22.345 6.377 1.00 86.81 89 GLY A C 1
ATOM 619 O O . GLY A 1 89 ? -6.551 22.210 7.268 1.00 86.81 89 GLY A O 1
ATOM 620 N N . LEU A 1 90 ? -5.930 23.076 5.283 1.00 89.12 90 LEU A N 1
ATOM 621 C CA . LEU A 1 90 ? -7.198 23.729 4.977 1.00 89.12 90 LEU A CA 1
ATOM 622 C C . LEU A 1 90 ? -8.099 22.775 4.197 1.00 89.12 90 LEU A C 1
ATOM 624 O O . LEU A 1 90 ? -7.670 22.124 3.263 1.00 89.12 90 LEU A O 1
ATOM 628 N N . PHE A 1 91 ? -9.371 22.703 4.587 1.00 88.44 91 PHE A N 1
ATOM 629 C CA . PHE A 1 91 ? -10.359 21.893 3.877 1.00 88.44 91 PHE A CA 1
ATOM 630 C C . PHE A 1 91 ? -11.062 22.707 2.791 1.00 88.44 91 PHE A C 1
ATOM 632 O O . PHE A 1 91 ? -11.397 23.879 2.995 1.00 88.44 91 PHE A O 1
ATOM 639 N N . GLY A 1 92 ? -11.397 22.051 1.684 1.00 86.44 92 GLY A N 1
ATOM 640 C CA . GLY A 1 92 ? -12.109 22.634 0.547 1.00 86.44 92 GLY A CA 1
ATOM 641 C C . GLY A 1 92 ? -11.186 23.289 -0.481 1.00 86.44 92 GLY A C 1
ATOM 642 O O . GLY A 1 92 ? -11.656 24.105 -1.281 1.00 86.44 92 GLY A O 1
ATOM 643 N N . THR A 1 93 ? -9.891 22.982 -0.447 1.00 88.25 93 THR A N 1
ATOM 644 C CA . THR A 1 93 ? -8.864 23.510 -1.352 1.00 88.25 93 THR A CA 1
ATOM 645 C C . THR A 1 93 ? -8.456 22.467 -2.394 1.00 88.25 93 THR A C 1
ATOM 647 O O . THR A 1 93 ? -8.868 21.310 -2.374 1.00 88.25 93 THR A O 1
ATOM 650 N N . ALA A 1 94 ? -7.663 22.892 -3.380 1.00 87.88 94 ALA A N 1
ATOM 651 C CA . ALA A 1 94 ? -7.240 22.018 -4.472 1.00 87.88 94 ALA A CA 1
ATOM 652 C C . ALA A 1 94 ? -6.244 20.921 -4.043 1.00 87.88 94 ALA A C 1
ATOM 654 O O . ALA A 1 94 ? -6.009 20.001 -4.824 1.00 87.88 94 ALA A O 1
ATOM 655 N N . ASP A 1 95 ? -5.637 21.032 -2.860 1.00 86.00 95 ASP A N 1
ATOM 656 C CA . ASP A 1 95 ? -4.700 20.051 -2.308 1.00 86.00 95 ASP A CA 1
ATOM 657 C C . ASP A 1 95 ? -5.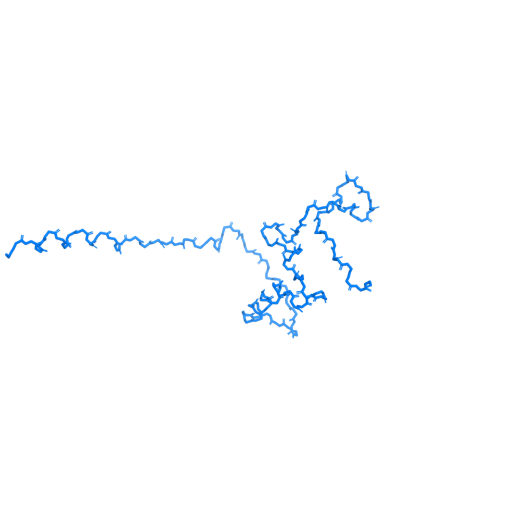345 19.069 -1.317 1.00 86.00 95 ASP A C 1
ATOM 659 O O . ASP A 1 95 ? -4.641 18.210 -0.781 1.00 86.00 95 ASP A O 1
ATOM 663 N N . ASP A 1 96 ? -6.668 19.142 -1.127 1.00 83.75 96 ASP A N 1
ATOM 664 C CA . ASP A 1 96 ? -7.425 18.136 -0.387 1.00 83.75 96 ASP A CA 1
ATOM 665 C C . ASP A 1 96 ? -7.154 16.734 -0.959 1.00 83.75 96 ASP A C 1
ATOM 667 O O . ASP A 1 96 ? -7.407 16.458 -2.137 1.00 83.75 96 ASP A O 1
ATOM 671 N N . ASN A 1 97 ? -6.698 15.812 -0.110 1.00 77.69 97 ASN A N 1
ATOM 672 C CA . ASN A 1 97 ? -6.552 14.405 -0.473 1.00 77.69 97 ASN A CA 1
ATOM 673 C C . ASN A 1 97 ? -7.628 13.566 0.209 1.00 77.69 97 ASN A C 1
ATOM 675 O O . ASN A 1 97 ? -8.017 13.813 1.346 1.00 77.69 97 ASN A O 1
ATOM 679 N N . PHE A 1 98 ? -8.063 12.507 -0.463 1.00 77.19 98 PHE A N 1
ATOM 680 C CA . PHE A 1 98 ? -9.050 11.575 0.065 1.00 77.19 98 PHE A CA 1
ATOM 681 C C . PHE A 1 98 ? -8.364 10.271 0.473 1.00 77.19 98 PHE A C 1
ATOM 683 O O . PHE A 1 98 ? -7.730 9.617 -0.355 1.00 77.19 98 PHE A O 1
ATOM 690 N N . GLY A 1 99 ? -8.453 9.911 1.754 1.00 73.50 99 GLY A N 1
ATOM 691 C CA . GLY A 1 99 ? -7.722 8.777 2.322 1.00 73.50 99 GLY A CA 1
ATOM 692 C C . GLY A 1 99 ? -8.555 7.897 3.247 1.00 73.50 99 GLY A C 1
ATOM 693 O O . GLY A 1 99 ? -9.698 8.213 3.591 1.00 73.50 99 GLY A O 1
ATOM 694 N N . ALA A 1 100 ? -7.954 6.773 3.640 1.00 74.69 100 ALA A N 1
ATOM 695 C CA . ALA A 1 100 ? -8.574 5.806 4.534 1.00 74.69 100 ALA A CA 1
ATOM 696 C C . ALA A 1 100 ? -8.635 6.350 5.973 1.00 74.69 100 ALA A C 1
ATOM 698 O O . ALA A 1 100 ? -7.760 7.130 6.366 1.00 74.69 100 ALA A O 1
ATOM 699 N N . PRO A 1 101 ? -9.631 5.940 6.783 1.00 71.06 101 PRO A N 1
ATOM 700 C CA . PRO A 1 101 ? -9.597 6.194 8.218 1.00 71.06 101 PRO A CA 1
ATOM 701 C C . PRO A 1 101 ? -8.306 5.600 8.799 1.00 71.06 101 PRO A C 1
ATOM 703 O O . PRO A 1 101 ? -7.923 4.486 8.449 1.00 71.06 101 PRO A O 1
ATOM 706 N N . GLY A 1 102 ? -7.596 6.375 9.624 1.00 72.88 102 GLY A N 1
ATOM 707 C CA . GLY A 1 102 ? -6.311 5.965 10.198 1.00 72.88 102 GLY A CA 1
ATOM 708 C C . GLY A 1 102 ? -6.395 4.675 11.027 1.00 72.88 102 GLY A C 1
ATOM 709 O O . GLY A 1 102 ? -7.474 4.164 11.316 1.00 72.88 102 GLY A O 1
ATOM 710 N N . VAL A 1 103 ? -5.241 4.150 11.439 1.00 76.00 103 VAL A N 1
ATOM 711 C CA . VAL A 1 103 ? -5.169 2.912 12.232 1.00 76.00 103 VAL A CA 1
ATOM 712 C C . VAL A 1 103 ? -5.788 3.084 13.625 1.00 76.00 103 VAL A C 1
ATOM 714 O O . VAL A 1 103 ? -5.639 4.129 14.264 1.00 76.00 103 VAL A O 1
ATOM 717 N N . ILE A 1 104 ? -6.462 2.044 14.121 1.00 72.12 104 ILE A N 1
ATOM 718 C CA . ILE A 1 104 ? -6.953 2.006 15.506 1.00 72.12 104 ILE A CA 1
ATOM 719 C C . ILE A 1 104 ? -5.747 1.914 16.449 1.00 72.12 104 ILE A C 1
ATOM 721 O O . ILE A 1 104 ? -4.861 1.088 16.236 1.00 72.12 104 ILE A O 1
ATOM 725 N N . ARG A 1 105 ? -5.703 2.732 17.510 1.00 74.06 105 ARG A N 1
ATOM 726 C CA . ARG A 1 105 ? -4.703 2.552 18.574 1.00 74.06 105 ARG A CA 1
ATOM 727 C C . ARG A 1 105 ? -5.055 1.328 19.408 1.00 74.06 105 ARG A C 1
ATOM 729 O O . ARG A 1 105 ? -6.119 1.299 20.021 1.00 74.06 105 ARG A O 1
ATOM 736 N N . THR A 1 106 ? -4.161 0.349 19.447 1.00 74.38 106 THR A N 1
ATOM 737 C CA . THR A 1 106 ? -4.363 -0.916 20.173 1.00 74.38 106 THR A CA 1
ATOM 738 C C . THR A 1 106 ? -3.407 -1.092 21.357 1.00 74.38 106 THR A C 1
ATOM 740 O O . THR A 1 106 ? -3.300 -2.186 21.897 1.00 74.38 106 THR A O 1
ATOM 743 N N . ASP A 1 107 ? -2.707 -0.031 21.759 1.00 75.00 107 ASP A N 1
ATOM 744 C CA . ASP A 1 107 ? -1.678 0.006 22.807 1.00 75.00 107 ASP A CA 1
ATOM 745 C C . ASP A 1 107 ? -2.117 0.749 24.088 1.00 75.00 107 ASP A C 1
ATOM 747 O O . ASP A 1 107 ? -1.272 1.210 24.856 1.00 75.00 107 ASP A O 1
ATOM 751 N N . ALA A 1 108 ? -3.431 0.893 24.303 1.00 65.69 108 ALA A N 1
ATOM 752 C CA . ALA A 1 108 ? -4.021 1.575 25.461 1.00 65.69 108 ALA A CA 1
ATOM 753 C C . ALA A 1 108 ? -4.176 0.670 26.694 1.00 65.69 108 ALA A C 1
ATOM 755 O O . ALA A 1 108 ? -4.525 -0.520 26.520 1.00 65.69 108 ALA A O 1
#

Radius of gyration: 25.98 Å; Cα contacts (8 Å, |Δi|>4): 90; chains: 1; bounding box: 56×75×59 Å